Protein AF-A0A2S9GHP4-F1 (afdb_monomer)

Radius of gyration: 11.49 Å; Cα contacts (8 Å, |Δi|>4): 156; chains: 1; bounding box: 26×28×24 Å

pLDDT: mean 95.02, std 4.2, range [65.5, 98.0]

Foldseek 3Di:
DKDFDPVLCVVQVDDDLLSCLVVLVVFAEEEAPVLVPDCVHQVVSCVPRVNHHDPVSYDHDPPQQDDVQVCCRVVVVGGIYRHDD

Nearest PDB structures (foldseek):
  7txk-assembly2_B  TM=8.554E-01  e=8.623E-06  Streptococcus pneumoniae D39
  7s7w-assembly1_A  TM=8.346E-01  e=2.456E-05  Thermoanaerobacter sp. X513
  7s7y-assembly1_A  TM=8.226E-01  e=4.293E-05  Thermoanaerobacter sp. X513
  4z7e-assembly2_B  TM=8.302E-01  e=4.603E-05  Listeria monocytogenes EGD-e
  8dp7-assembly1_A  TM=7.679E-01  e=2.825E-04  Helicobacter pylori P12

Structure (mmCIF, N/CA/C/O backbone):
data_AF-A0A2S9GHP4-F1
#
_entry.id   AF-A0A2S9GHP4-F1
#
loop_
_atom_site.group_PDB
_atom_site.id
_atom_site.type_symbol
_atom_site.label_atom_id
_atom_site.label_alt_id
_atom_site.label_comp_id
_atom_site.label_asym_id
_atom_site.label_entity_id
_atom_site.label_seq_id
_atom_site.pdbx_PDB_ins_code
_atom_site.Cartn_x
_atom_site.Cartn_y
_atom_site.Cartn_z
_atom_site.occupancy
_atom_site.B_iso_or_equiv
_atom_site.auth_seq_id
_atom_site.auth_comp_id
_atom_site.auth_asym_id
_atom_site.auth_atom_id
_atom_site.pdbx_PDB_model_num
ATOM 1 N N . THR A 1 1 ? 8.982 -0.363 7.386 1.00 85.81 1 THR A N 1
ATOM 2 C CA . THR A 1 1 ? 7.836 -1.294 7.511 1.00 85.81 1 THR A CA 1
ATOM 3 C C . THR A 1 1 ? 6.821 -0.997 6.408 1.00 85.81 1 THR A C 1
ATOM 5 O O . THR A 1 1 ? 7.048 -0.063 5.640 1.00 85.81 1 THR A O 1
ATOM 8 N N . LEU A 1 2 ? 5.763 -1.806 6.255 1.00 94.25 2 LEU A N 1
ATOM 9 C CA . LEU A 1 2 ? 4.602 -1.475 5.415 1.00 94.25 2 LEU A CA 1
ATOM 10 C C . LEU A 1 2 ? 3.430 -1.183 6.358 1.00 94.25 2 LEU A C 1
ATOM 12 O O . LEU A 1 2 ? 3.019 -2.069 7.104 1.00 94.25 2 LEU A O 1
ATOM 16 N N . ALA A 1 3 ? 2.962 0.059 6.373 1.00 95.75 3 ALA A N 1
ATOM 17 C CA . ALA A 1 3 ? 1.919 0.541 7.270 1.00 95.75 3 ALA A CA 1
ATOM 18 C C . ALA A 1 3 ? 0.600 0.729 6.517 1.00 95.75 3 ALA A C 1
ATOM 20 O O . ALA A 1 3 ? 0.612 1.017 5.325 1.00 95.75 3 ALA A O 1
ATOM 21 N N . VAL A 1 4 ? -0.519 0.613 7.225 1.00 96.94 4 VAL A N 1
ATOM 22 C CA . VAL A 1 4 ? -1.873 0.921 6.741 1.00 96.94 4 VAL A CA 1
AT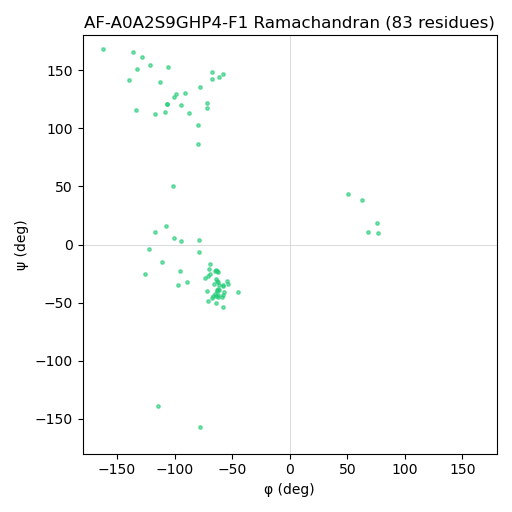OM 23 C C . VAL A 1 4 ? -2.553 1.855 7.736 1.00 96.94 4 VAL A C 1
ATOM 25 O O . VAL A 1 4 ? -2.129 1.937 8.891 1.00 96.94 4 VAL A O 1
ATOM 28 N N . SER A 1 5 ? -3.611 2.551 7.320 1.00 95.25 5 SER A N 1
ATOM 29 C CA . SER A 1 5 ? -4.435 3.290 8.279 1.00 95.25 5 SER A CA 1
ATOM 30 C C . SER A 1 5 ? -5.185 2.331 9.208 1.00 95.25 5 SER A C 1
ATOM 32 O O . SER A 1 5 ? -5.588 1.238 8.798 1.00 95.25 5 SER A O 1
ATOM 34 N N . GLU A 1 6 ? -5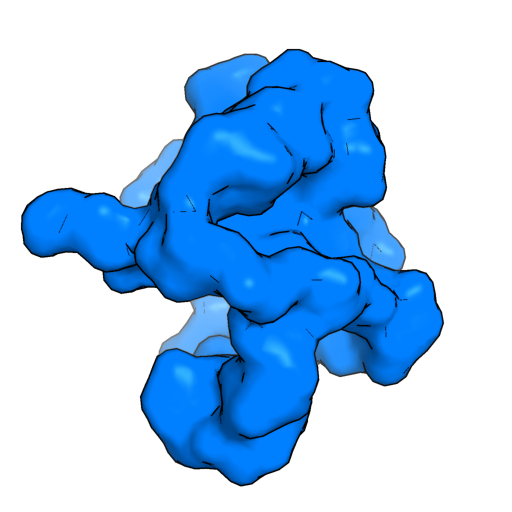.419 2.755 10.452 1.00 94.88 6 GLU A N 1
ATOM 35 C CA . GLU A 1 6 ? -6.187 1.968 11.426 1.00 94.88 6 GLU A CA 1
ATOM 36 C C . GLU A 1 6 ? -7.586 1.631 10.893 1.00 94.88 6 GLU A C 1
ATOM 38 O O . GLU A 1 6 ? -8.037 0.493 10.992 1.00 94.88 6 GLU A O 1
ATOM 43 N N . GLN A 1 7 ? -8.235 2.592 10.233 1.00 94.75 7 GLN A N 1
ATOM 44 C CA . GLN A 1 7 ? -9.534 2.389 9.597 1.00 94.75 7 GLN A CA 1
ATOM 45 C C . GLN A 1 7 ? -9.504 1.255 8.561 1.00 94.75 7 GLN A C 1
ATOM 47 O O . GLN A 1 7 ? -10.421 0.436 8.526 1.00 94.75 7 GLN A O 1
ATOM 52 N N . THR A 1 8 ? -8.463 1.187 7.724 1.00 96.69 8 THR A N 1
ATOM 53 C CA . THR A 1 8 ? -8.309 0.107 6.734 1.00 96.69 8 THR A CA 1
ATOM 54 C C . THR A 1 8 ? -8.076 -1.229 7.427 1.00 96.69 8 THR A C 1
ATOM 56 O O . THR A 1 8 ? -8.721 -2.217 7.081 1.00 96.69 8 THR A O 1
ATOM 59 N N . ALA A 1 9 ? -7.206 -1.254 8.442 1.00 97.00 9 ALA A N 1
ATOM 60 C CA . ALA A 1 9 ? -6.932 -2.461 9.212 1.00 97.00 9 ALA A CA 1
ATOM 61 C C . ALA A 1 9 ? -8.197 -3.019 9.869 1.00 97.00 9 ALA A C 1
ATOM 63 O O . ALA A 1 9 ? -8.462 -4.210 9.762 1.00 97.00 9 ALA A O 1
ATOM 64 N N . GLN A 1 10 ? -9.020 -2.167 10.481 1.00 97.31 10 GLN A N 1
ATOM 65 C CA . GLN A 1 10 ? -10.285 -2.585 11.083 1.00 97.31 10 GLN A CA 1
ATOM 66 C C . GLN A 1 10 ? -11.294 -3.042 10.023 1.00 97.31 10 GLN A C 1
ATOM 68 O O . GLN A 1 10 ? -11.901 -4.101 10.166 1.00 97.31 10 GLN A O 1
ATOM 73 N N . ARG A 1 11 ? -11.449 -2.278 8.933 1.00 96.56 11 ARG A N 1
ATOM 74 C CA . ARG A 1 11 ? -12.410 -2.576 7.860 1.00 96.56 11 ARG A CA 1
ATOM 75 C C . ARG A 1 11 ? -12.132 -3.912 7.171 1.00 96.56 11 ARG A C 1
ATOM 77 O O . ARG A 1 11 ? -13.077 -4.614 6.825 1.00 96.56 11 ARG A O 1
ATOM 84 N N . TRP A 1 12 ? -10.863 -4.238 6.948 1.00 97.25 12 TRP A N 1
ATOM 85 C CA . TRP A 1 12 ? -10.439 -5.480 6.294 1.00 97.25 12 TRP A CA 1
ATOM 86 C C . TRP A 1 12 ? -9.970 -6.552 7.288 1.00 97.25 12 TRP A C 1
ATOM 88 O O . TRP A 1 12 ? -9.516 -7.614 6.876 1.00 97.25 12 TRP A O 1
ATOM 98 N N . ASN A 1 13 ? -10.103 -6.294 8.595 1.00 96.81 13 ASN A N 1
ATOM 99 C CA . ASN A 1 13 ? -9.667 -7.180 9.678 1.00 96.81 13 ASN A CA 1
ATOM 100 C C . ASN A 1 13 ? -8.201 -7.651 9.528 1.00 96.81 13 ASN A C 1
ATOM 102 O O . ASN A 1 13 ? -7.880 -8.825 9.722 1.00 96.81 13 ASN A O 1
ATOM 106 N N . LEU A 1 14 ? -7.311 -6.726 9.162 1.00 97.06 14 LEU A N 1
ATOM 107 C CA . LEU A 1 14 ? -5.897 -6.994 8.905 1.00 97.06 14 LEU A CA 1
ATOM 108 C C . LEU A 1 14 ? -5.115 -7.131 10.212 1.00 97.06 14 LEU A C 1
ATOM 110 O O . LEU A 1 14 ? -5.229 -6.295 11.110 1.00 97.06 14 LEU A O 1
ATOM 114 N N . LYS A 1 15 ? -4.246 -8.138 10.281 1.00 95.31 15 LYS A N 1
ATOM 115 C CA . LYS A 1 15 ? -3.297 -8.349 11.387 1.00 95.31 15 LYS A CA 1
ATOM 116 C C . LYS A 1 15 ? -1.859 -8.467 10.895 1.00 95.31 15 LYS A C 1
ATOM 118 O O . LYS A 1 15 ? -0.919 -8.200 11.639 1.00 95.31 15 LYS A O 1
ATOM 123 N N . THR A 1 16 ? -1.684 -8.877 9.647 1.00 95.88 16 THR A N 1
ATOM 124 C CA . THR A 1 16 ? -0.405 -9.144 9.001 1.00 95.88 16 THR A CA 1
ATOM 125 C C . THR A 1 16 ? -0.391 -8.565 7.587 1.00 95.88 16 THR A C 1
ATOM 127 O O . THR A 1 16 ? -1.427 -8.239 7.014 1.00 95.88 16 THR A O 1
ATOM 130 N N . ILE A 1 17 ? 0.798 -8.473 6.987 1.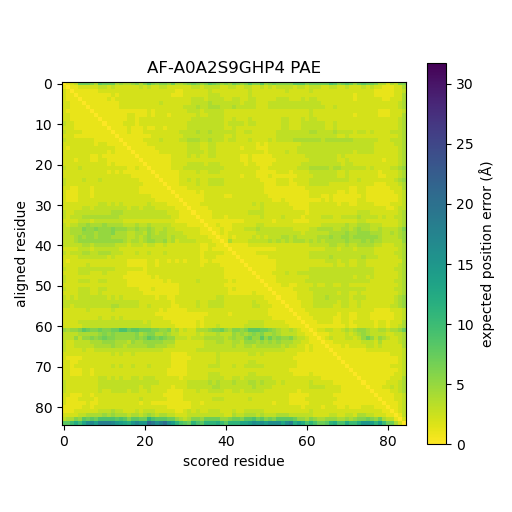00 94.69 17 ILE A N 1
ATOM 131 C CA . ILE A 1 17 ? 0.941 -8.059 5.582 1.00 94.69 17 ILE A CA 1
ATOM 132 C C . ILE A 1 17 ? 0.269 -9.071 4.639 1.00 94.69 17 ILE A C 1
ATOM 134 O O . ILE A 1 17 ? -0.256 -8.672 3.607 1.00 94.69 17 ILE A O 1
ATOM 138 N N . ALA A 1 18 ? 0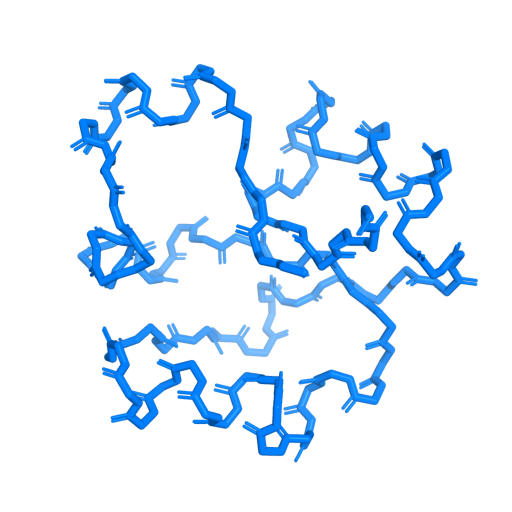.248 -10.361 4.992 1.00 96.19 18 ALA A N 1
ATOM 139 C CA . ALA A 1 18 ? -0.388 -11.397 4.175 1.00 96.19 18 ALA A CA 1
ATOM 140 C C . ALA A 1 18 ? -1.905 -11.196 4.039 1.00 96.19 18 ALA A C 1
ATOM 142 O O . ALA A 1 18 ? -2.467 -11.509 2.994 1.00 96.19 18 ALA A O 1
ATOM 143 N N . ASP A 1 19 ? -2.557 -10.597 5.039 1.00 97.19 19 ASP A N 1
ATOM 144 C CA . ASP A 1 19 ? -4.000 -10.328 4.987 1.00 97.19 19 ASP A CA 1
ATOM 145 C C . ASP A 1 19 ? -4.362 -9.317 3.881 1.00 97.19 19 ASP A C 1
ATOM 147 O O . ASP A 1 19 ? -5.483 -9.320 3.373 1.00 97.19 19 ASP A O 1
ATOM 151 N N . LEU A 1 20 ? -3.402 -8.487 3.448 1.00 96.81 20 LEU A N 1
ATOM 152 C CA . LEU A 1 20 ? -3.591 -7.546 2.340 1.00 96.81 20 LEU A CA 1
ATOM 153 C C . LEU A 1 20 ? -3.709 -8.236 0.977 1.00 96.81 20 LEU A C 1
ATOM 155 O O . LEU A 1 20 ? -4.249 -7.629 0.055 1.00 96.81 20 LEU A O 1
ATOM 159 N N . ALA A 1 21 ? -3.220 -9.471 0.823 1.00 96.75 21 ALA A N 1
ATOM 160 C CA . ALA A 1 21 ? -3.184 -10.153 -0.472 1.00 96.75 21 ALA A CA 1
ATOM 161 C C . ALA A 1 21 ? -4.587 -10.366 -1.066 1.00 96.75 21 ALA A C 1
ATOM 163 O O . ALA A 1 21 ? -4.784 -10.215 -2.269 1.00 96.75 21 ALA A O 1
ATOM 164 N N . THR A 1 22 ? -5.595 -10.617 -0.223 1.00 97.19 22 THR A N 1
ATOM 165 C CA . THR A 1 22 ? -7.003 -10.733 -0.651 1.00 97.19 22 THR A CA 1
ATOM 166 C C . THR A 1 22 ? -7.538 -9.429 -1.260 1.00 97.19 22 THR A C 1
ATOM 168 O O . THR A 1 22 ? -8.453 -9.457 -2.079 1.00 97.19 22 THR A O 1
ATOM 171 N N . HIS A 1 23 ? -6.934 -8.293 -0.902 1.00 97.38 23 HIS A N 1
ATOM 172 C CA . HIS A 1 23 ? -7.293 -6.950 -1.358 1.00 97.38 23 HIS A CA 1
ATOM 173 C C . HIS A 1 23 ? -6.271 -6.362 -2.339 1.00 97.38 23 HIS A C 1
ATOM 175 O O . HIS A 1 23 ? -6.287 -5.161 -2.594 1.00 97.38 23 HIS A O 1
ATOM 181 N N . SER A 1 24 ? -5.390 -7.179 -2.924 1.00 97.38 24 SER A N 1
ATOM 182 C CA . SER A 1 24 ? -4.316 -6.746 -3.833 1.00 97.38 24 SER A CA 1
ATOM 183 C C . SER A 1 24 ? -4.752 -5.730 -4.900 1.00 97.38 24 SER A C 1
ATOM 185 O O . SER A 1 24 ? -4.050 -4.753 -5.162 1.00 97.38 24 SER A O 1
ATOM 187 N N . ALA A 1 25 ? -5.938 -5.919 -5.487 1.00 97.00 25 ALA A N 1
ATOM 188 C CA . ALA A 1 25 ? -6.486 -5.019 -6.505 1.00 97.00 25 ALA A CA 1
ATOM 189 C C . ALA A 1 25 ? -6.884 -3.630 -5.960 1.00 97.00 25 ALA A C 1
ATOM 191 O O . ALA A 1 25 ? -6.893 -2.653 -6.709 1.00 97.00 25 ALA A O 1
ATOM 192 N N . GLU A 1 26 ? -7.200 -3.537 -4.669 1.00 96.75 26 GLU A N 1
ATOM 193 C CA . GLU A 1 26 ? -7.630 -2.319 -3.972 1.00 96.75 26 GLU A CA 1
ATOM 194 C C . GLU A 1 26 ? -6.465 -1.596 -3.279 1.00 96.75 26 GLU A C 1
ATOM 196 O O . GLU A 1 26 ? -6.549 -0.394 -3.017 1.00 96.75 26 GLU A O 1
ATOM 201 N N . VAL A 1 27 ? -5.375 -2.306 -2.970 1.00 97.81 27 VAL A N 1
ATOM 202 C CA . VAL A 1 27 ? -4.231 -1.744 -2.248 1.00 97.81 27 VAL A CA 1
ATOM 203 C C . VAL A 1 27 ? -3.453 -0.785 -3.140 1.00 97.81 27 VAL A C 1
ATOM 205 O O . VAL A 1 27 ? -2.845 -1.194 -4.128 1.00 97.81 27 VAL A O 1
ATOM 208 N N . LYS A 1 28 ? -3.402 0.486 -2.729 1.00 98.00 28 LYS A N 1
ATOM 209 C CA . LYS A 1 28 ? -2.490 1.497 -3.278 1.00 98.00 28 LYS A CA 1
ATOM 210 C C . LYS A 1 28 ? -1.290 1.700 -2.362 1.00 98.00 28 LYS A C 1
ATOM 212 O O . LYS A 1 28 ? -1.482 1.977 -1.178 1.00 98.00 28 LYS A O 1
ATOM 217 N N . VAL A 1 29 ? -0.075 1.587 -2.896 1.00 97.94 29 VAL A N 1
ATOM 218 C CA . VAL A 1 29 ? 1.173 1.676 -2.120 1.00 97.94 29 VAL A CA 1
ATOM 219 C C . VAL A 1 29 ? 1.878 3.001 -2.381 1.00 97.94 29 VAL A C 1
ATOM 221 O O . VAL A 1 29 ? 2.261 3.274 -3.515 1.00 97.94 29 VAL A O 1
ATOM 224 N N . GLY A 1 30 ? 2.091 3.792 -1.327 1.00 97.75 30 GLY A N 1
ATOM 225 C CA . GLY A 1 30 ? 2.964 4.967 -1.349 1.00 97.75 30 GLY A CA 1
ATOM 226 C C . GLY A 1 30 ? 4.376 4.642 -0.866 1.00 97.75 30 GLY A C 1
ATOM 227 O O . GLY A 1 30 ? 4.547 4.185 0.266 1.00 97.75 30 GLY A O 1
ATOM 228 N N . ALA A 1 31 ? 5.387 4.856 -1.706 1.00 97.00 31 ALA A N 1
ATOM 229 C CA . ALA A 1 31 ? 6.792 4.618 -1.360 1.00 97.00 31 ALA A CA 1
ATOM 230 C C . ALA A 1 31 ? 7.749 5.345 -2.333 1.00 97.00 31 ALA A C 1
ATOM 232 O O . ALA A 1 31 ? 7.306 5.780 -3.398 1.00 97.00 31 ALA A O 1
ATOM 233 N N . PRO A 1 32 ? 9.061 5.436 -2.032 1.00 95.00 32 PRO A N 1
ATOM 234 C CA . PRO A 1 32 ? 10.061 5.884 -3.005 1.00 95.00 32 PRO A CA 1
ATOM 235 C C . PRO A 1 32 ? 10.067 5.003 -4.262 1.00 95.00 32 PRO A C 1
ATOM 237 O O . PRO A 1 32 ? 9.836 3.796 -4.167 1.00 95.00 32 PRO A O 1
AT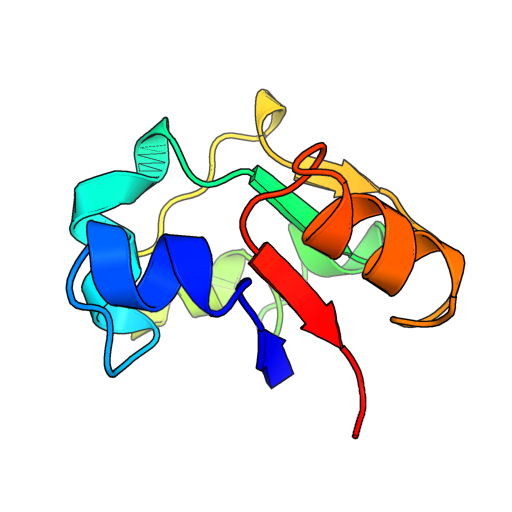OM 240 N N . SER A 1 33 ? 10.355 5.573 -5.435 1.00 94.25 33 SER A N 1
ATOM 241 C CA . SER A 1 33 ? 10.268 4.876 -6.733 1.00 94.25 33 SER A CA 1
ATOM 242 C C . SER A 1 33 ? 11.080 3.575 -6.797 1.00 94.25 33 SER A C 1
ATOM 244 O O . SER A 1 33 ? 10.676 2.608 -7.439 1.00 94.25 33 SER A O 1
ATOM 246 N N . GLU A 1 34 ? 12.204 3.497 -6.084 1.00 92.44 34 GLU A N 1
ATOM 247 C CA . GLU A 1 34 ? 13.047 2.302 -6.009 1.00 92.44 34 GLU A CA 1
ATOM 248 C C . GLU A 1 34 ? 12.328 1.112 -5.354 1.00 92.44 34 GLU A C 1
ATOM 250 O O . GLU A 1 34 ? 12.703 -0.040 -5.572 1.00 92.44 34 GLU A O 1
ATOM 255 N N . PHE A 1 35 ? 11.283 1.358 -4.561 1.00 94.88 35 PHE A N 1
ATOM 256 C CA . PHE A 1 35 ? 10.478 0.311 -3.932 1.00 94.88 35 PHE A CA 1
ATOM 257 C C . PHE A 1 35 ? 9.747 -0.563 -4.962 1.00 94.88 35 PHE A C 1
ATOM 259 O O . PHE A 1 35 ? 9.432 -1.713 -4.668 1.00 94.88 35 PHE A O 1
ATOM 266 N N . GLN A 1 36 ? 9.512 -0.069 -6.182 1.00 92.12 36 GLN A N 1
ATOM 267 C CA . GLN A 1 36 ? 8.841 -0.848 -7.228 1.00 92.12 36 GLN A CA 1
ATOM 268 C C . GLN A 1 36 ? 9.657 -2.058 -7.686 1.00 92.12 36 GLN A C 1
ATOM 270 O O . GLN A 1 36 ? 9.085 -3.090 -8.022 1.00 92.12 36 GLN A O 1
ATOM 275 N N . THR A 1 37 ? 10.985 -1.936 -7.705 1.00 90.31 37 THR A N 1
ATOM 276 C CA . THR A 1 37 ? 11.882 -2.951 -8.279 1.00 90.31 37 THR A CA 1
ATOM 277 C C . THR A 1 37 ? 12.722 -3.672 -7.231 1.00 90.31 37 THR A C 1
ATOM 279 O O . THR A 1 37 ? 13.295 -4.724 -7.515 1.00 90.31 37 THR A O 1
ATOM 282 N N . ARG A 1 38 ? 12.809 -3.138 -6.007 1.00 92.44 38 ARG A N 1
ATOM 283 C CA . ARG A 1 38 ? 13.571 -3.764 -4.924 1.00 92.44 38 ARG A CA 1
ATOM 284 C C . ARG A 1 38 ? 12.938 -5.078 -4.474 1.00 92.44 38 ARG A C 1
ATOM 286 O O . ARG A 1 38 ? 11.728 -5.179 -4.288 1.00 92.44 38 ARG A O 1
ATOM 293 N N . GLN A 1 39 ? 13.798 -6.042 -4.154 1.00 91.44 39 GLN A N 1
ATOM 294 C CA . GLN A 1 39 ? 13.413 -7.266 -3.444 1.00 91.44 39 GLN A CA 1
ATOM 295 C C . GLN A 1 39 ? 12.866 -6.965 -2.044 1.00 91.44 39 GLN A C 1
ATOM 297 O O . GLN A 1 39 ? 11.934 -7.603 -1.582 1.00 91.44 39 GLN A O 1
ATOM 302 N N . THR A 1 40 ? 13.362 -5.916 -1.389 1.00 89.19 40 THR A N 1
ATOM 303 C CA . THR A 1 40 ? 12.772 -5.390 -0.146 1.00 89.19 40 THR A CA 1
ATOM 304 C C . THR A 1 40 ? 11.525 -4.522 -0.376 1.00 89.19 40 THR A C 1
ATOM 306 O O . THR A 1 40 ? 11.003 -3.943 0.576 1.00 89.19 40 THR A O 1
ATOM 309 N N . GLY A 1 41 ? 11.071 -4.415 -1.627 1.00 93.44 41 GLY A N 1
ATOM 310 C CA . GLY A 1 41 ? 9.908 -3.659 -2.071 1.00 93.44 41 GLY A CA 1
ATOM 311 C C . GLY A 1 41 ? 8.800 -4.555 -2.630 1.00 93.44 41 GLY A C 1
ATOM 312 O O . GLY A 1 41 ? 8.528 -5.621 -2.076 1.00 93.44 41 GLY A O 1
ATOM 313 N N . LEU A 1 42 ? 8.153 -4.139 -3.725 1.00 94.94 42 LEU A N 1
ATOM 314 C CA . LEU A 1 42 ? 6.999 -4.854 -4.297 1.00 94.94 42 LEU A CA 1
ATOM 315 C C . LEU A 1 42 ? 7.317 -6.308 -4.683 1.00 94.94 42 LEU A C 1
ATOM 317 O O . LEU A 1 42 ? 6.471 -7.179 -4.489 1.00 94.94 42 LEU A O 1
ATOM 321 N N . GLY A 1 43 ? 8.532 -6.584 -5.170 1.00 94.44 43 GLY A N 1
ATOM 322 C CA . GLY A 1 43 ? 8.955 -7.940 -5.535 1.00 94.44 43 GLY A CA 1
ATOM 323 C C . GLY A 1 43 ? 8.867 -8.912 -4.357 1.00 94.44 43 GLY A C 1
ATOM 324 O O . GLY A 1 43 ? 8.158 -9.914 -4.428 1.00 94.44 43 GLY A O 1
ATOM 325 N N . GLY A 1 44 ? 9.492 -8.573 -3.227 1.00 95.06 44 GLY A N 1
ATOM 326 C CA . GLY A 1 44 ? 9.444 -9.422 -2.036 1.00 95.06 44 GLY A CA 1
ATOM 327 C C . GLY A 1 44 ? 8.080 -9.444 -1.352 1.00 95.06 44 GLY A C 1
ATOM 328 O O . GLY A 1 44 ? 7.737 -10.444 -0.726 1.00 95.06 44 GLY A O 1
ATOM 329 N N . LEU A 1 45 ? 7.274 -8.380 -1.477 1.00 96.25 45 LEU A N 1
ATOM 330 C CA . LEU A 1 45 ? 5.889 -8.401 -0.992 1.00 96.25 45 LEU A CA 1
ATOM 331 C C . LEU A 1 45 ? 5.054 -9.451 -1.732 1.00 96.25 45 LEU A C 1
ATOM 333 O O . LEU A 1 45 ? 4.334 -10.224 -1.095 1.00 96.25 45 LEU A O 1
ATOM 337 N N . LYS A 1 46 ? 5.215 -9.525 -3.055 1.00 96.12 46 LYS A N 1
ATOM 338 C CA . LYS A 1 46 ? 4.580 -10.546 -3.884 1.00 96.12 46 LYS A CA 1
ATOM 339 C C . LYS A 1 46 ? 5.079 -11.945 -3.532 1.00 96.12 46 LYS A C 1
ATOM 341 O O . LYS A 1 46 ? 4.265 -12.825 -3.276 1.00 96.12 46 LYS A O 1
ATOM 346 N N . GLU A 1 47 ? 6.394 -12.145 -3.468 1.00 95.94 47 GLU A N 1
ATOM 347 C CA . GLU A 1 47 ? 6.986 -13.464 -3.204 1.00 95.94 47 GLU A CA 1
ATOM 348 C C . GLU A 1 47 ? 6.660 -14.003 -1.804 1.00 95.94 47 GLU A C 1
ATOM 350 O O . GLU A 1 47 ? 6.346 -15.181 -1.652 1.00 95.94 47 GLU A O 1
ATOM 355 N N . LYS A 1 48 ? 6.722 -13.154 -0.770 1.00 96.44 48 LYS A N 1
ATOM 356 C CA . LYS A 1 48 ? 6.595 -13.592 0.627 1.00 96.44 48 LYS A CA 1
ATOM 357 C C . LYS A 1 48 ? 5.159 -13.600 1.143 1.00 96.44 48 LYS A C 1
ATOM 359 O O . LYS A 1 48 ? 4.838 -14.399 2.020 1.00 96.44 48 LYS A O 1
ATOM 364 N N . TYR A 1 49 ? 4.322 -12.689 0.655 1.00 96.56 49 TYR A N 1
ATOM 365 C CA . TYR A 1 49 ? 2.981 -12.471 1.203 1.00 96.56 49 TYR A CA 1
ATOM 366 C C . TYR A 1 49 ? 1.868 -12.656 0.172 1.00 96.56 49 TYR A C 1
ATOM 368 O O . TYR A 1 49 ? 0.705 -12.542 0.538 1.00 96.56 49 TYR A O 1
ATOM 376 N N . GLY A 1 50 ? 2.192 -12.913 -1.100 1.00 96.75 50 GLY A N 1
ATOM 377 C CA . GLY A 1 50 ? 1.198 -12.957 -2.175 1.00 96.75 50 GLY A CA 1
ATOM 378 C C . GLY A 1 50 ? 0.586 -11.590 -2.492 1.00 96.75 50 GLY A C 1
ATOM 379 O O . GLY A 1 50 ? -0.399 -11.517 -3.220 1.00 96.75 50 GLY A O 1
ATOM 380 N N . LEU A 1 51 ? 1.156 -10.506 -1.953 1.00 97.62 51 LEU A N 1
ATOM 381 C CA . LEU A 1 51 ? 0.665 -9.148 -2.143 1.00 97.62 51 LEU A CA 1
ATOM 382 C C . LEU A 1 51 ? 1.120 -8.625 -3.510 1.00 97.62 51 LEU A C 1
ATOM 384 O O . LEU A 1 51 ? 2.174 -8.004 -3.640 1.00 97.62 51 LEU A O 1
ATOM 388 N N . ASP A 1 52 ? 0.326 -8.921 -4.536 1.00 96.88 52 ASP A N 1
ATOM 389 C CA . ASP A 1 52 ? 0.562 -8.489 -5.913 1.00 96.88 52 ASP A CA 1
ATOM 390 C C . ASP A 1 52 ? -0.058 -7.107 -6.150 1.00 96.88 52 ASP A C 1
ATOM 392 O O . ASP A 1 52 ? -1.277 -6.952 -6.088 1.00 96.88 52 ASP A O 1
ATOM 396 N N . ILE A 1 53 ? 0.777 -6.094 -6.376 1.00 97.44 53 ILE A N 1
ATOM 397 C CA . ILE A 1 53 ? 0.344 -4.705 -6.553 1.00 97.44 53 ILE A CA 1
ATOM 398 C C . ILE A 1 53 ? 0.478 -4.331 -8.022 1.00 97.44 53 ILE A C 1
ATOM 400 O O . ILE A 1 53 ? 1.574 -4.357 -8.586 1.00 97.44 53 ILE A O 1
ATOM 404 N N . ALA A 1 54 ? -0.636 -3.939 -8.639 1.00 95.56 54 ALA A N 1
ATOM 405 C CA . ALA A 1 54 ? -0.621 -3.456 -10.012 1.00 95.56 54 ALA A CA 1
ATOM 406 C C . ALA A 1 54 ? 0.247 -2.186 -10.131 1.00 95.56 54 ALA A C 1
ATOM 408 O O . ALA A 1 54 ? 0.180 -1.326 -9.249 1.00 95.56 54 ALA A O 1
ATOM 409 N N . PR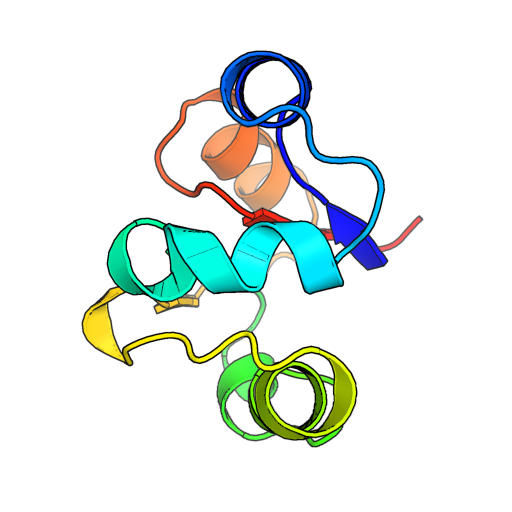O A 1 55 ? 0.987 -1.984 -11.239 1.00 93.50 55 PRO A N 1
ATOM 410 C CA . PRO A 1 55 ? 1.788 -0.772 -11.434 1.00 93.50 55 PRO A CA 1
ATOM 411 C C . PRO A 1 55 ? 0.988 0.532 -11.285 1.00 93.50 55 PRO A C 1
ATOM 413 O O . PRO A 1 55 ? 1.505 1.510 -10.758 1.00 93.50 55 PRO A O 1
ATOM 416 N N . ALA A 1 56 ? -0.289 0.529 -11.686 1.00 95.75 56 ALA A N 1
ATOM 417 C CA . ALA A 1 56 ? -1.195 1.673 -11.557 1.00 95.75 56 ALA A CA 1
ATOM 418 C C . ALA A 1 56 ? -1.596 2.001 -10.103 1.00 95.75 56 ALA A C 1
ATOM 420 O O . ALA A 1 56 ? -2.076 3.098 -9.832 1.00 95.75 56 ALA A O 1
ATOM 421 N N . ASN A 1 57 ? -1.399 1.063 -9.173 1.00 97.44 57 ASN A N 1
ATOM 422 C CA . ASN A 1 57 ? -1.671 1.239 -7.748 1.00 97.44 57 ASN A CA 1
ATOM 423 C C . ASN A 1 57 ? -0.426 1.675 -6.961 1.00 97.44 57 ASN A C 1
ATOM 425 O O . ASN A 1 57 ? -0.484 1.824 -5.740 1.00 97.44 57 ASN A O 1
ATOM 429 N N . PHE A 1 58 ? 0.703 1.893 -7.632 1.00 97.44 58 PHE A N 1
ATOM 430 C CA . PHE A 1 58 ? 1.887 2.443 -6.998 1.00 97.44 58 PHE A CA 1
ATOM 431 C C . PHE A 1 58 ? 1.906 3.970 -7.107 1.00 97.44 58 PHE A C 1
ATOM 433 O O . PHE A 1 58 ? 1.754 4.530 -8.192 1.00 97.44 58 PHE A O 1
ATOM 440 N N . VAL A 1 59 ? 2.132 4.645 -5.984 1.00 97.44 59 VAL A N 1
ATOM 441 C CA . VAL A 1 59 ? 2.260 6.101 -5.900 1.00 97.44 59 VAL A CA 1
ATOM 442 C C . VAL A 1 59 ? 3.667 6.425 -5.413 1.00 97.44 59 VAL A C 1
ATOM 444 O O . VAL A 1 59 ? 4.025 6.143 -4.270 1.00 97.44 59 VAL A O 1
ATOM 447 N N . ALA A 1 60 ? 4.477 7.019 -6.287 1.00 96.75 60 ALA A N 1
ATOM 448 C CA . ALA A 1 60 ? 5.825 7.433 -5.929 1.00 96.75 60 ALA A CA 1
ATOM 449 C C . ALA A 1 60 ? 5.779 8.646 -4.986 1.00 96.75 60 ALA A C 1
ATOM 451 O O . ALA A 1 60 ? 5.235 9.693 -5.341 1.00 96.75 60 ALA A O 1
ATOM 452 N N . ILE A 1 61 ? 6.362 8.506 -3.795 1.00 96.19 61 ILE A N 1
ATOM 453 C CA . ILE A 1 61 ? 6.516 9.584 -2.814 1.00 96.19 61 ILE A CA 1
ATOM 454 C C . ILE A 1 61 ? 7.955 9.549 -2.292 1.00 96.19 61 ILE A C 1
ATOM 456 O O . ILE A 1 61 ? 8.381 8.584 -1.659 1.00 96.19 61 ILE A O 1
ATOM 460 N N . SER A 1 62 ? 8.715 10.608 -2.570 1.00 90.50 62 SER A N 1
ATOM 461 C CA . SER A 1 62 ? 10.157 10.680 -2.292 1.00 90.50 62 SER A CA 1
ATOM 462 C C . SER A 1 62 ? 10.477 11.496 -1.038 1.00 90.50 62 SER A C 1
ATOM 464 O O . SER A 1 62 ? 11.308 12.397 -1.077 1.00 90.50 62 SER A O 1
ATOM 466 N N . ASP A 1 63 ? 9.811 11.196 0.077 1.00 94.06 63 ASP A N 1
ATOM 467 C CA . ASP A 1 63 ? 10.077 11.821 1.384 1.00 94.06 63 ASP A CA 1
ATOM 468 C C . ASP A 1 63 ? 10.553 10.818 2.448 1.00 94.06 63 ASP A C 1
ATOM 470 O O . ASP A 1 63 ? 10.610 11.144 3.631 1.00 94.06 63 ASP A O 1
ATOM 474 N N . GLY A 1 64 ? 10.873 9.587 2.032 1.00 89.06 64 GLY A N 1
ATOM 475 C CA . GLY A 1 64 ? 1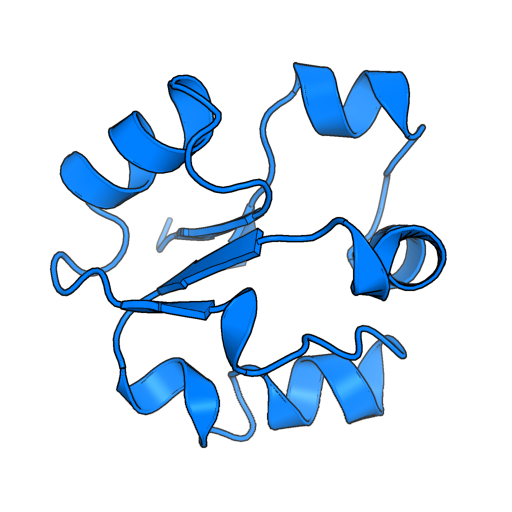1.362 8.541 2.928 1.00 89.06 64 GLY A CA 1
ATOM 476 C C . GLY A 1 64 ? 10.349 8.151 4.003 1.00 89.06 64 GLY A C 1
ATOM 477 O O . GLY A 1 64 ? 10.740 7.933 5.143 1.00 89.06 64 GLY A O 1
ATOM 478 N N . GLY A 1 65 ? 9.055 8.094 3.669 1.00 91.56 65 GLY A N 1
ATOM 479 C CA . GLY A 1 65 ? 8.007 7.769 4.642 1.00 91.56 65 GLY A CA 1
ATOM 480 C C . GLY A 1 65 ? 7.670 8.924 5.590 1.00 91.56 65 GLY A C 1
ATOM 481 O O . GLY A 1 65 ? 7.107 8.692 6.658 1.00 91.56 65 GLY A O 1
ATOM 482 N N . GLY A 1 66 ? 8.048 10.144 5.211 1.00 94.56 66 GLY A N 1
ATOM 483 C CA . GLY A 1 66 ? 7.867 11.369 5.976 1.00 94.56 66 GLY A CA 1
ATOM 484 C C . GLY A 1 66 ? 6.441 11.943 5.922 1.00 94.56 66 GLY A C 1
ATOM 485 O O . GLY A 1 66 ? 5.466 11.226 5.668 1.00 94.56 66 GLY A O 1
ATOM 486 N N . PRO A 1 67 ? 6.286 13.256 6.184 1.00 96.38 67 PRO A N 1
ATOM 487 C CA . PRO A 1 67 ? 4.978 13.895 6.317 1.00 96.38 67 PRO A CA 1
ATOM 488 C C . PRO A 1 67 ? 4.057 13.755 5.099 1.00 96.38 67 PRO A C 1
ATOM 490 O O . PRO A 1 67 ? 2.849 13.615 5.279 1.00 96.38 67 PRO A O 1
ATOM 493 N N . ALA A 1 68 ? 4.592 13.762 3.874 1.00 96.88 68 ALA A N 1
ATOM 494 C CA . ALA A 1 68 ? 3.782 13.627 2.666 1.00 96.88 68 ALA A CA 1
ATOM 495 C C . ALA A 1 68 ? 3.250 12.196 2.519 1.00 96.88 68 ALA A C 1
ATOM 497 O O . ALA A 1 68 ? 2.079 12.005 2.187 1.00 96.88 68 ALA A O 1
ATOM 498 N N . THR A 1 69 ? 4.072 11.192 2.837 1.00 97.25 69 THR A N 1
AT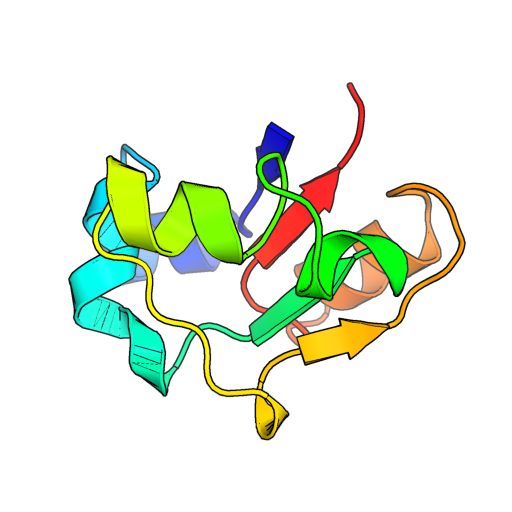OM 499 C CA . THR A 1 69 ? 3.632 9.791 2.866 1.00 97.25 69 THR A CA 1
ATOM 500 C C . THR A 1 69 ? 2.569 9.563 3.946 1.00 97.25 69 THR A C 1
ATOM 502 O O . THR A 1 69 ? 1.539 8.942 3.677 1.00 97.25 69 THR A O 1
ATOM 505 N N . VAL A 1 70 ? 2.765 10.110 5.152 1.00 95.75 70 VAL A N 1
ATOM 506 C CA . VAL A 1 70 ? 1.780 10.014 6.244 1.00 95.75 70 VAL A CA 1
ATOM 507 C C . VAL A 1 70 ? 0.468 10.700 5.866 1.00 95.75 70 VAL A C 1
ATOM 509 O O . VAL A 1 70 ? -0.595 10.116 6.060 1.00 95.75 70 VAL A O 1
ATOM 512 N N . GLN A 1 71 ? 0.522 11.902 5.289 1.00 96.44 71 GLN A N 1
ATOM 513 C CA . GLN A 1 71 ? -0.668 12.628 4.842 1.00 96.44 71 GLN A CA 1
ATOM 514 C C . GLN A 1 71 ? -1.411 11.881 3.728 1.00 96.44 71 GLN A C 1
ATOM 516 O O . GLN A 1 71 ? -2.639 11.828 3.740 1.00 96.44 71 GLN A O 1
ATOM 521 N N . ALA A 1 72 ? -0.692 11.280 2.777 1.00 97.38 72 ALA A N 1
ATOM 522 C CA . ALA A 1 72 ? -1.309 10.469 1.734 1.00 97.38 72 ALA A CA 1
ATOM 523 C C . ALA A 1 72 ? -2.029 9.243 2.320 1.00 97.38 72 ALA A C 1
ATOM 525 O O . ALA A 1 72 ? -3.105 8.883 1.839 1.00 97.38 72 ALA A O 1
ATOM 526 N N . LEU A 1 73 ? -1.453 8.618 3.355 1.00 97.00 73 LEU A N 1
ATOM 527 C CA . LEU A 1 73 ? -2.034 7.456 4.027 1.00 97.00 73 LEU A CA 1
ATOM 528 C C . LEU A 1 73 ? -3.270 7.827 4.855 1.00 97.00 73 LEU A C 1
ATOM 530 O O . LEU A 1 73 ? -4.306 7.176 4.746 1.00 97.00 73 LEU A O 1
ATOM 534 N N . THR A 1 74 ? -3.185 8.875 5.674 1.00 95.56 74 THR A N 1
ATOM 535 C CA . THR A 1 74 ? -4.303 9.307 6.531 1.00 95.56 74 THR A CA 1
ATOM 536 C C . THR A 1 74 ? -5.416 9.989 5.739 1.00 95.56 74 THR A C 1
ATOM 538 O O . THR A 1 74 ? -6.581 9.875 6.109 1.00 95.56 74 THR A O 1
ATOM 541 N N . GLY A 1 75 ? -5.080 10.639 4.622 1.00 95.38 75 GLY A N 1
ATOM 542 C CA . GLY A 1 75 ? -6.036 11.218 3.678 1.00 95.38 75 GLY A CA 1
ATOM 543 C C . GLY A 1 75 ? -6.691 10.206 2.732 1.00 95.38 75 GLY A C 1
ATOM 544 O O . GLY A 1 75 ? -7.592 10.579 1.986 1.00 95.38 75 GLY A O 1
ATOM 545 N N . GLY A 1 76 ? -6.258 8.939 2.740 1.00 95.25 76 GLY A N 1
ATOM 546 C CA . GLY A 1 76 ? -6.836 7.871 1.915 1.00 95.25 76 GLY A CA 1
ATOM 547 C C . GLY A 1 76 ? -6.430 7.893 0.436 1.00 95.25 76 GLY A C 1
ATOM 548 O O . GLY A 1 76 ? -6.988 7.141 -0.362 1.00 95.25 76 GLY A O 1
ATOM 549 N N . THR A 1 77 ? -5.453 8.720 0.051 1.00 96.25 77 THR A N 1
ATOM 550 C CA . THR A 1 77 ? -4.864 8.712 -1.300 1.00 96.25 77 THR A CA 1
ATOM 551 C C . THR A 1 77 ? -4.172 7.379 -1.587 1.00 96.25 77 THR A C 1
ATOM 553 O O . THR A 1 77 ? -4.254 6.851 -2.700 1.00 96.25 77 THR A O 1
ATOM 556 N N . ILE A 1 78 ? -3.502 6.833 -0.569 1.00 97.81 78 ILE A N 1
ATOM 557 C CA . ILE A 1 78 ? -2.883 5.505 -0.566 1.00 97.81 78 ILE A CA 1
ATOM 558 C C . ILE A 1 78 ? -3.475 4.666 0.567 1.00 97.81 78 ILE A C 1
ATOM 560 O O . ILE A 1 78 ? -3.937 5.191 1.578 1.00 97.81 78 ILE A O 1
ATOM 564 N N . THR A 1 79 ? -3.439 3.351 0.400 1.00 97.69 79 THR A N 1
ATOM 565 C CA . THR A 1 79 ? -3.973 2.379 1.363 1.00 97.69 79 THR A CA 1
ATOM 566 C C . THR A 1 79 ? -2.878 1.833 2.270 1.00 97.69 79 THR A C 1
ATOM 568 O O . THR A 1 79 ? -3.111 1.547 3.444 1.00 97.69 79 THR A O 1
ATOM 571 N N . ALA A 1 80 ? -1.678 1.687 1.709 1.00 97.69 80 ALA A N 1
ATOM 572 C CA . ALA A 1 80 ? -0.493 1.216 2.391 1.00 97.69 80 ALA A CA 1
ATOM 573 C C . ALA A 1 80 ? 0.701 2.123 2.074 1.00 97.69 80 ALA A C 1
ATOM 575 O O . ALA A 1 80 ? 0.777 2.720 1.001 1.00 97.69 80 ALA A O 1
ATOM 576 N N . ALA A 1 81 ? 1.648 2.215 2.998 1.00 97.38 81 ALA A N 1
ATOM 577 C CA . ALA A 1 81 ? 2.800 3.093 2.874 1.00 97.38 81 ALA A CA 1
ATOM 578 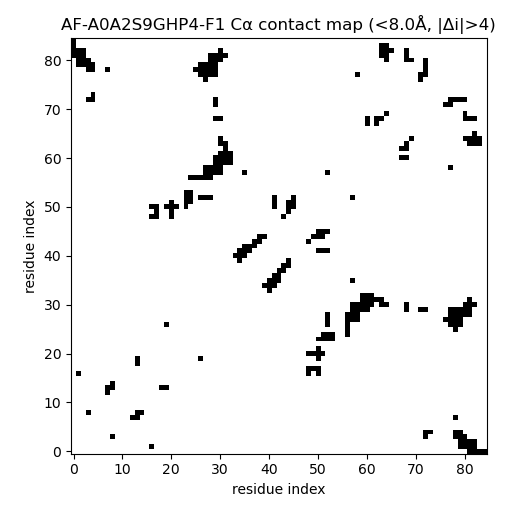C C . ALA A 1 81 ? 4.084 2.429 3.364 1.00 97.38 81 ALA A C 1
ATOM 580 O O . ALA A 1 81 ? 4.089 1.736 4.385 1.00 97.38 81 ALA A O 1
ATOM 581 N N . ASN A 1 82 ? 5.195 2.683 2.675 1.00 95.25 82 ASN A N 1
ATOM 582 C CA . ASN A 1 82 ? 6.511 2.381 3.216 1.00 95.25 82 ASN A CA 1
ATOM 583 C C . ASN A 1 82 ? 6.926 3.487 4.198 1.00 95.25 82 ASN A C 1
ATOM 585 O O . ASN A 1 82 ? 7.330 4.568 3.782 1.00 95.25 82 ASN A O 1
ATOM 589 N N . ILE A 1 83 ? 6.818 3.206 5.498 1.00 90.44 83 ILE A N 1
ATOM 590 C CA . ILE A 1 83 ? 7.203 4.133 6.572 1.00 90.44 83 ILE A CA 1
ATOM 591 C C . ILE A 1 83 ? 8.416 3.573 7.317 1.00 90.44 83 ILE A C 1
ATOM 593 O O . ILE A 1 83 ? 8.518 2.362 7.548 1.00 90.44 83 ILE A O 1
ATOM 597 N N . PHE A 1 84 ? 9.355 4.451 7.664 1.00 82.69 84 PHE A N 1
ATOM 598 C CA . PHE A 1 84 ? 10.509 4.137 8.502 1.00 82.69 84 PHE A CA 1
ATOM 599 C C . PHE A 1 84 ? 10.200 4.599 9.929 1.00 82.69 84 PHE A C 1
ATOM 601 O O . PHE A 1 84 ? 9.737 5.719 10.129 1.00 82.69 84 PHE A O 1
ATOM 608 N N . SER A 1 85 ? 10.405 3.713 10.897 1.00 65.50 85 SER A N 1
ATOM 609 C CA . SER A 1 85 ? 10.151 3.917 12.327 1.00 65.50 85 SER A CA 1
ATOM 610 C C . SER A 1 85 ? 11.347 3.435 13.120 1.00 65.50 85 SER A C 1
ATOM 612 O O . SER A 1 85 ? 11.828 2.338 12.739 1.00 65.50 85 SER A O 1
#

Mean predicted aligned error: 2.4 Å

Solvent-accessible surface area (backbone atoms only — not comparable to full-atom values): 4676 Å² total; per-residue (Å²): 90,82,44,62,37,68,68,55,31,62,76,69,68,46,87,52,74,48,59,46,26,87,41,19,93,74,45,19,39,30,29,43,69,67,36,66,76,29,61,94,24,47,49,35,36,28,74,76,35,56,32,51,64,54,77,90,34,54,41,75,38,88,59,76,36,34,73,68,47,50,49,32,35,75,70,60,77,21,50,30,31,44,35,73,130

Secondary structure (DSSP, 8-state):
-EEE-HHHHHHTT--SGGGGGGGTTT--EEE-GGGGT-IIIIIHHHHHH-----GGGEEE--STTSHHHHHHHHTTS-SEEE---

Sequence (85 aa):
TLAVSEQTAQRWNLKTIADLATHSAEVKVGAPSEFQTRQTGLGGLKEKYGLDIAPANFVAISDGGGPATVQALTGGTITAANIFS